Protein AF-A0A931NZ02-F1 (afdb_monomer)

Secondary structure (DSSP, 8-state):
-HHHHHHHHHHHHHHHHHHHHHHHHHHHHHHHH-HHHHHHHHHHHHHHHHHHHHHHHHHH------------------HHHHHHHHHHH-HHHHHHHHHHHHHHHHH-HHHHHHHHHHH-

pLDDT: mean 71.32, std 16.92, range [38.94, 93.75]

So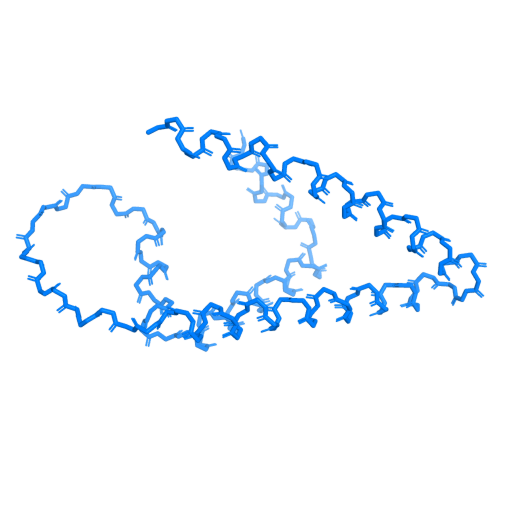lvent-accessible surface area (backbone atoms only — not comparable to full-atom values): 7028 Å² total; per-residue (Å²): 112,72,69,61,55,54,51,53,60,63,45,49,59,59,52,52,51,50,54,56,49,52,51,53,51,36,56,53,33,28,78,77,68,32,61,70,55,21,50,50,53,53,50,52,53,53,51,53,51,52,52,50,51,50,49,51,50,56,68,70,56,67,74,73,77,83,74,87,74,78,92,80,77,94,78,84,86,49,71,64,59,58,48,52,54,42,38,74,74,39,47,69,64,45,48,52,50,52,51,51,50,49,53,49,35,69,76,38,53,68,58,50,52,52,55,49,65,72,75,106

Radius of gyration: 19.84 Å; Cα contacts (8 Å, |Δi|>4): 22; chains: 1; bounding box: 44×36×47 Å

Sequence (120 aa):
MMRGLLIVIALIGPIVAIIFGTHALWTWLDANWGASFASMIVAIAFLLIASLSALIALVLNKSEPPKEEEPAPSQSGGLLAVAEAAITRRPFESISVMVGLGALLARHPGLAMMAIRRFL

Structure (mmCIF, N/CA/C/O backbone):
data_AF-A0A931NZ02-F1
#
_entry.id   AF-A0A931NZ02-F1
#
loop_
_atom_site.group_PDB
_atom_site.id
_atom_site.type_symbol
_atom_site.label_atom_id
_atom_site.label_alt_id
_atom_site.label_comp_id
_atom_site.label_asym_id
_atom_site.label_entity_id
_atom_site.label_seq_id
_atom_site.pdbx_PDB_ins_code
_atom_site.Cartn_x
_atom_site.Cartn_y
_atom_site.Cartn_z
_atom_site.occupancy
_atom_site.B_iso_or_equiv
_atom_site.auth_seq_id
_atom_site.auth_comp_id
_atom_site.auth_asym_id
_atom_site.auth_atom_id
_atom_site.pdbx_PDB_model_num
ATOM 1 N N . MET A 1 1 ? -27.812 7.471 8.029 1.00 58.44 1 MET A N 1
ATOM 2 C CA . MET A 1 1 ? -27.499 6.787 6.750 1.00 58.44 1 MET A CA 1
ATOM 3 C C . MET A 1 1 ? -26.929 7.718 5.672 1.00 58.44 1 MET A C 1
ATOM 5 O O . MET A 1 1 ? -25.846 7.419 5.193 1.00 58.44 1 MET A O 1
ATOM 9 N N . MET A 1 2 ? -27.546 8.864 5.336 1.00 68.44 2 MET A N 1
ATOM 10 C CA . MET A 1 2 ? -27.044 9.782 4.279 1.00 68.44 2 MET A CA 1
ATOM 11 C C . MET A 1 2 ? -25.590 10.263 4.450 1.00 68.44 2 MET A C 1
ATOM 13 O O . MET A 1 2 ? -24.844 10.316 3.480 1.00 68.44 2 MET A O 1
ATOM 17 N N . ARG A 1 3 ? -25.154 10.569 5.679 1.00 73.31 3 ARG A N 1
ATOM 18 C CA . ARG A 1 3 ? -23.794 11.079 5.942 1.00 73.31 3 ARG A CA 1
ATOM 19 C C . ARG A 1 3 ? -22.694 10.057 5.621 1.00 73.31 3 ARG A C 1
ATOM 21 O O . ARG A 1 3 ? -21.664 10.435 5.080 1.00 73.31 3 ARG A O 1
ATOM 28 N N . GLY A 1 4 ? -22.935 8.773 5.900 1.00 77.88 4 GLY A N 1
ATOM 29 C CA . GLY A 1 4 ? -21.996 7.696 5.564 1.00 77.88 4 GLY A CA 1
ATOM 30 C C . GLY A 1 4 ? -21.850 7.511 4.054 1.00 77.88 4 GLY A C 1
ATOM 31 O O . GLY A 1 4 ? -20.740 7.379 3.556 1.00 77.88 4 GLY A O 1
ATOM 32 N N . LEU A 1 5 ? -22.958 7.605 3.313 1.00 79.81 5 LEU A N 1
ATOM 33 C CA . LEU A 1 5 ? -22.960 7.495 1.853 1.00 79.81 5 LEU A CA 1
ATOM 34 C C . LEU A 1 5 ? -22.187 8.645 1.181 1.00 79.81 5 LEU A C 1
ATOM 36 O O . LEU A 1 5 ? -21.416 8.404 0.257 1.00 79.81 5 LEU A O 1
ATOM 40 N N . LEU A 1 6 ? -22.315 9.875 1.690 1.00 80.44 6 LEU A N 1
ATOM 41 C CA . LEU A 1 6 ? -21.536 11.021 1.204 1.00 80.44 6 LEU A CA 1
ATOM 42 C C . LEU A 1 6 ? -20.031 10.870 1.474 1.00 80.44 6 LEU A C 1
ATOM 44 O O . LEU A 1 6 ? -19.226 11.211 0.613 1.00 80.44 6 LEU A O 1
ATOM 48 N N . ILE A 1 7 ? -19.650 10.321 2.633 1.00 80.75 7 ILE A N 1
ATOM 49 C CA . ILE A 1 7 ? -18.244 10.032 2.962 1.00 80.75 7 ILE A CA 1
ATOM 50 C C . ILE A 1 7 ? -17.676 8.972 2.013 1.00 80.75 7 ILE A C 1
ATOM 52 O O . ILE A 1 7 ? -16.574 9.145 1.499 1.00 80.75 7 ILE A O 1
ATOM 56 N N . VAL A 1 8 ? -18.436 7.90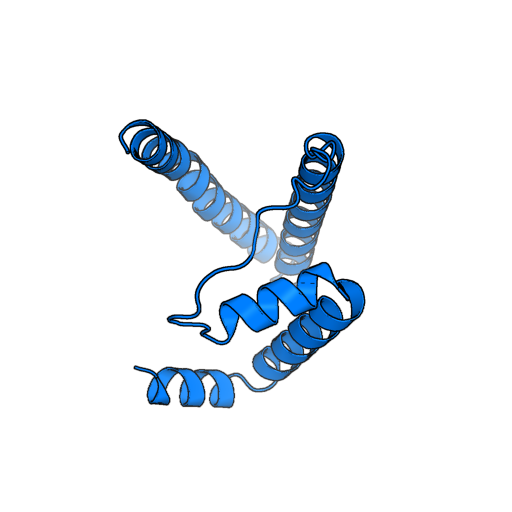7 1.735 1.00 81.12 8 VAL A N 1
ATOM 57 C CA . VAL A 1 8 ? -18.024 6.860 0.789 1.00 81.12 8 VAL A CA 1
ATOM 58 C C . VAL A 1 8 ? -17.792 7.451 -0.599 1.00 81.12 8 VAL A C 1
ATOM 60 O O . VAL A 1 8 ? -16.729 7.234 -1.167 1.00 81.12 8 VAL A O 1
ATOM 63 N N . ILE A 1 9 ? -18.726 8.253 -1.122 1.00 83.81 9 ILE A N 1
ATOM 64 C CA . ILE A 1 9 ? -18.577 8.887 -2.442 1.00 83.81 9 ILE A CA 1
ATOM 65 C C . ILE A 1 9 ? -17.369 9.833 -2.470 1.00 83.81 9 ILE A C 1
ATOM 67 O O . ILE A 1 9 ? -16.594 9.810 -3.425 1.00 83.81 9 ILE A O 1
ATOM 71 N N . ALA A 1 10 ? -17.168 10.621 -1.411 1.00 82.38 10 ALA A N 1
ATOM 72 C CA . ALA A 1 10 ? -16.031 11.530 -1.305 1.00 82.38 10 ALA A CA 1
ATOM 73 C C . ALA A 1 10 ? -14.678 10.796 -1.250 1.00 82.38 10 ALA A C 1
ATOM 75 O O . ALA A 1 10 ? -13.678 11.340 -1.712 1.00 82.38 10 ALA A O 1
ATOM 76 N N . LEU A 1 11 ? -14.639 9.565 -0.729 1.00 87.44 11 LEU A N 1
ATOM 77 C CA . LEU A 1 11 ? -13.429 8.741 -0.648 1.00 87.44 11 LEU A CA 1
ATOM 78 C C . LEU A 1 11 ? -13.058 8.056 -1.969 1.00 87.44 11 LEU A C 1
ATOM 80 O O . LEU A 1 11 ? -11.885 7.739 -2.159 1.00 87.44 11 LEU A O 1
ATOM 84 N N . ILE A 1 12 ? -14.001 7.864 -2.898 1.00 87.38 12 ILE A N 1
ATOM 85 C CA . ILE A 1 12 ? -13.725 7.186 -4.176 1.00 87.38 12 ILE A CA 1
ATOM 86 C C . ILE A 1 12 ? -12.626 7.919 -4.956 1.00 87.38 12 ILE A C 1
ATOM 88 O O . ILE A 1 12 ? -11.677 7.286 -5.411 1.00 87.38 12 ILE A O 1
ATOM 92 N N . GLY A 1 13 ? -12.712 9.248 -5.073 1.00 87.44 13 GLY A N 1
ATOM 93 C CA . GLY A 1 13 ? -11.725 10.053 -5.805 1.00 87.44 13 GLY A CA 1
ATOM 94 C C . GLY A 1 13 ? -10.296 9.906 -5.259 1.00 87.44 13 GLY A C 1
ATOM 95 O O . GLY A 1 13 ? -9.406 9.504 -6.009 1.00 87.44 13 GLY A O 1
ATOM 96 N N . PRO A 1 14 ? -10.062 10.169 -3.961 1.00 89.38 14 PRO A N 1
ATOM 97 C CA . PRO A 1 1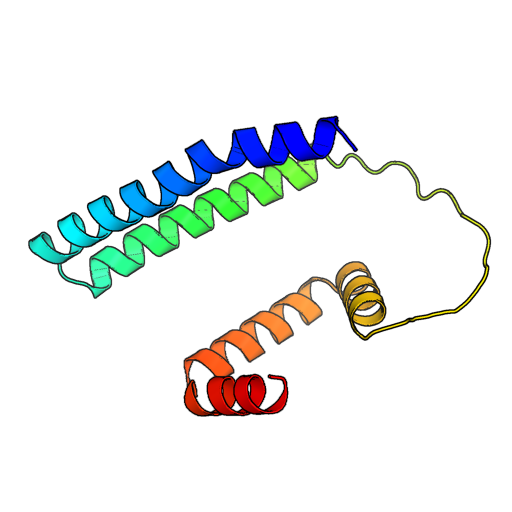4 ? -8.767 9.957 -3.318 1.00 89.38 14 PRO A CA 1
ATOM 98 C C . PRO A 1 14 ? -8.247 8.521 -3.438 1.00 89.38 14 PRO A C 1
ATOM 100 O O . PRO A 1 14 ? -7.068 8.334 -3.723 1.00 89.38 14 PRO A O 1
ATOM 103 N N . ILE A 1 15 ? -9.107 7.507 -3.276 1.00 87.62 15 ILE A N 1
ATOM 104 C CA . ILE A 1 15 ? -8.708 6.097 -3.417 1.00 87.62 15 ILE A CA 1
ATOM 105 C C . ILE A 1 15 ? -8.205 5.824 -4.836 1.00 87.62 15 ILE A C 1
ATOM 107 O O . ILE A 1 15 ? -7.122 5.268 -5.014 1.00 87.62 15 ILE A O 1
ATOM 111 N N . VAL A 1 16 ? -8.959 6.253 -5.850 1.00 89.81 16 VAL A N 1
ATOM 112 C CA . VAL A 1 16 ? -8.576 6.093 -7.258 1.00 89.81 16 VAL A CA 1
ATOM 113 C C . VAL A 1 16 ? -7.256 6.816 -7.543 1.00 89.81 16 VAL A C 1
ATOM 115 O O . VAL A 1 16 ? -6.353 6.228 -8.137 1.00 89.81 16 VAL A O 1
ATOM 118 N N . ALA A 1 17 ? -7.097 8.052 -7.066 1.00 88.44 17 ALA A N 1
ATOM 119 C CA . ALA A 1 17 ? -5.867 8.821 -7.241 1.00 88.44 17 ALA A CA 1
ATOM 120 C C . ALA A 1 17 ? -4.647 8.135 -6.605 1.00 88.44 17 ALA A C 1
ATOM 122 O O . ALA A 1 17 ? -3.588 8.085 -7.229 1.00 88.44 17 ALA A O 1
ATOM 123 N N . ILE A 1 18 ? -4.793 7.564 -5.404 1.00 90.38 18 ILE A N 1
ATOM 124 C CA . ILE A 1 18 ? -3.720 6.817 -4.735 1.00 90.38 18 ILE A CA 1
ATOM 125 C C . ILE A 1 18 ? -3.338 5.583 -5.556 1.00 90.38 18 ILE A C 1
ATOM 127 O O . ILE A 1 18 ? -2.156 5.380 -5.808 1.00 90.38 18 ILE A O 1
ATOM 131 N N . ILE A 1 19 ? -4.306 4.795 -6.035 1.00 90.88 19 ILE A N 1
ATOM 132 C CA . ILE A 1 19 ? -4.027 3.579 -6.819 1.00 90.88 19 ILE A CA 1
ATOM 133 C C . ILE A 1 19 ? -3.233 3.911 -8.089 1.00 90.88 19 ILE A C 1
ATOM 135 O O . ILE A 1 19 ? -2.168 3.336 -8.326 1.00 90.88 19 ILE A O 1
ATOM 139 N N . PHE A 1 20 ? -3.720 4.859 -8.894 1.00 92.44 20 PHE A N 1
ATOM 140 C CA . PHE A 1 20 ? -3.050 5.234 -10.141 1.00 92.44 20 PHE A CA 1
ATOM 141 C C . PHE A 1 20 ? -1.719 5.950 -9.892 1.00 92.44 20 PHE A C 1
ATOM 143 O O . PHE A 1 20 ? -0.749 5.695 -10.603 1.00 92.44 20 PHE A O 1
ATOM 150 N N . GLY A 1 21 ? -1.640 6.797 -8.862 1.00 89.56 21 GLY A N 1
ATOM 151 C CA . GLY A 1 21 ? -0.410 7.486 -8.480 1.00 89.56 21 GLY A CA 1
ATOM 152 C C . GLY A 1 21 ? 0.677 6.518 -8.016 1.00 89.56 21 GLY A C 1
ATOM 153 O O . GLY A 1 21 ? 1.810 6.596 -8.487 1.00 89.56 21 GLY A O 1
ATOM 154 N N . THR A 1 22 ? 0.335 5.560 -7.149 1.00 91.31 22 THR A N 1
ATOM 155 C CA . THR A 1 22 ? 1.263 4.516 -6.699 1.00 91.31 22 THR A CA 1
ATOM 156 C C . THR A 1 22 ? 1.705 3.631 -7.858 1.00 91.31 22 THR A C 1
ATOM 158 O O . THR A 1 22 ? 2.894 3.336 -7.958 1.00 91.31 22 THR A O 1
ATOM 161 N N . HIS A 1 23 ? 0.797 3.244 -8.759 1.00 91.06 23 HIS A N 1
ATOM 162 C CA . HIS A 1 23 ? 1.164 2.458 -9.936 1.00 91.06 23 HIS A CA 1
ATOM 163 C C . HIS A 1 23 ? 2.133 3.225 -10.843 1.00 91.06 23 HIS A C 1
ATOM 165 O O . HIS A 1 23 ? 3.167 2.683 -11.221 1.00 91.06 23 HIS A O 1
ATOM 171 N N . ALA A 1 24 ? 1.828 4.483 -11.177 1.00 91.00 24 ALA A N 1
ATOM 172 C CA . ALA A 1 24 ? 2.689 5.314 -12.016 1.00 91.00 24 ALA A CA 1
ATOM 173 C C . ALA A 1 24 ? 4.081 5.495 -11.391 1.00 91.00 24 ALA A C 1
ATOM 175 O O . ALA A 1 24 ? 5.100 5.303 -12.061 1.00 91.00 24 ALA A O 1
ATOM 176 N N . LEU A 1 25 ? 4.121 5.791 -10.088 1.00 90.56 25 LEU A N 1
ATOM 177 C CA . LEU A 1 25 ? 5.358 5.935 -9.329 1.00 90.56 25 LEU A CA 1
ATOM 178 C C . LEU A 1 25 ? 6.176 4.640 -9.352 1.00 90.56 25 LEU A C 1
ATOM 180 O O . LEU A 1 25 ? 7.365 4.677 -9.661 1.00 90.56 25 LEU A O 1
ATOM 184 N N . TRP A 1 26 ? 5.537 3.498 -9.086 1.00 92.94 26 TRP A N 1
ATOM 185 C CA . TRP A 1 26 ? 6.192 2.193 -9.098 1.00 92.94 26 TRP A CA 1
ATOM 186 C C . TRP A 1 26 ? 6.749 1.852 -10.482 1.00 92.94 26 TRP A C 1
ATOM 188 O O . TRP A 1 26 ? 7.914 1.483 -10.580 1.00 92.94 26 TRP A O 1
ATOM 198 N N . THR A 1 27 ? 5.977 2.055 -11.557 1.00 92.31 27 THR A N 1
ATOM 199 C CA . THR A 1 27 ? 6.449 1.789 -12.928 1.00 92.31 27 THR A CA 1
ATOM 200 C C . THR A 1 27 ? 7.638 2.656 -13.322 1.00 92.31 27 THR A C 1
ATOM 202 O O . THR A 1 27 ? 8.553 2.182 -13.990 1.00 92.31 27 THR A O 1
ATOM 205 N N . TRP A 1 28 ? 7.657 3.918 -12.887 1.00 93.75 28 TRP A N 1
ATOM 206 C CA . TRP A 1 28 ? 8.789 4.802 -13.132 1.00 93.75 28 TRP A CA 1
ATOM 207 C C . TRP A 1 28 ? 10.023 4.376 -12.326 1.00 93.75 28 TRP A C 1
ATOM 209 O O . TRP A 1 28 ? 11.125 4.335 -12.868 1.00 93.75 28 TRP A O 1
ATOM 219 N N . LEU A 1 29 ? 9.851 4.008 -11.054 1.00 91.56 29 LEU A N 1
ATOM 220 C CA . LEU A 1 29 ? 10.939 3.504 -10.210 1.00 91.56 29 LEU A CA 1
ATOM 221 C C . LEU A 1 29 ? 11.537 2.202 -10.763 1.00 91.56 29 LEU A C 1
ATOM 223 O O . LEU A 1 29 ? 12.758 2.062 -10.796 1.00 91.56 29 LEU A O 1
ATOM 227 N N . ASP A 1 30 ? 10.693 1.270 -11.206 1.00 92.62 30 ASP A N 1
ATOM 228 C CA . ASP A 1 30 ? 11.120 -0.015 -11.765 1.00 92.62 30 ASP A CA 1
ATOM 229 C C . ASP A 1 30 ? 11.935 0.183 -13.050 1.00 92.62 30 ASP A C 1
ATOM 231 O O . ASP A 1 30 ? 13.028 -0.364 -13.182 1.00 92.62 30 ASP A O 1
ATOM 235 N N . ALA A 1 31 ? 11.477 1.071 -13.939 1.00 93.31 31 ALA A N 1
ATOM 236 C CA . ALA A 1 31 ? 12.175 1.379 -15.185 1.00 93.31 31 ALA A CA 1
ATOM 237 C C . ALA A 1 31 ? 13.581 1.982 -14.986 1.00 93.31 31 ALA A C 1
ATOM 239 O O . ALA A 1 31 ? 14.434 1.818 -15.856 1.00 93.31 31 ALA A O 1
ATOM 240 N N . ASN A 1 32 ? 13.833 2.681 -13.871 1.00 93.69 32 ASN A N 1
ATOM 241 C CA . ASN A 1 32 ? 15.111 3.361 -13.620 1.00 93.69 32 ASN A CA 1
ATOM 242 C C . ASN A 1 32 ? 16.046 2.593 -12.672 1.00 93.69 32 ASN A C 1
ATOM 244 O O . ASN A 1 32 ? 17.263 2.633 -12.849 1.00 93.69 32 ASN A O 1
ATOM 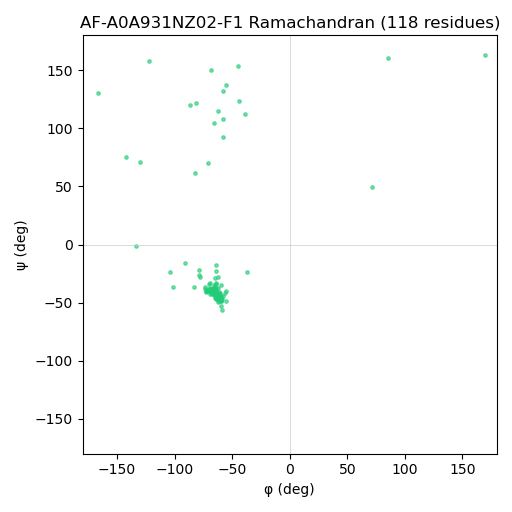248 N N . TRP A 1 33 ? 15.502 1.916 -11.657 1.00 91.75 33 TRP A N 1
ATOM 249 C CA . TRP A 1 33 ? 16.284 1.320 -10.562 1.00 91.75 33 TRP A CA 1
ATOM 250 C C . TRP A 1 33 ? 15.892 -0.123 -10.217 1.00 91.75 33 TRP A C 1
ATOM 252 O O . TRP A 1 33 ? 16.512 -0.735 -9.345 1.00 91.75 33 TRP A O 1
ATOM 262 N N . GLY A 1 34 ? 14.894 -0.685 -10.904 1.00 89.44 34 GLY A N 1
ATOM 263 C CA . GLY A 1 34 ? 14.437 -2.061 -10.739 1.00 89.44 34 GLY A CA 1
ATOM 264 C C . GLY A 1 34 ? 13.416 -2.283 -9.615 1.00 89.44 34 GLY A C 1
ATOM 265 O O . GLY A 1 34 ? 13.280 -1.508 -8.660 1.00 89.44 34 GLY A O 1
ATOM 266 N N . ALA A 1 35 ? 12.710 -3.408 -9.725 1.00 86.25 35 ALA A N 1
ATOM 267 C CA . ALA A 1 35 ? 11.512 -3.722 -8.949 1.00 86.25 35 ALA A CA 1
ATOM 268 C C . ALA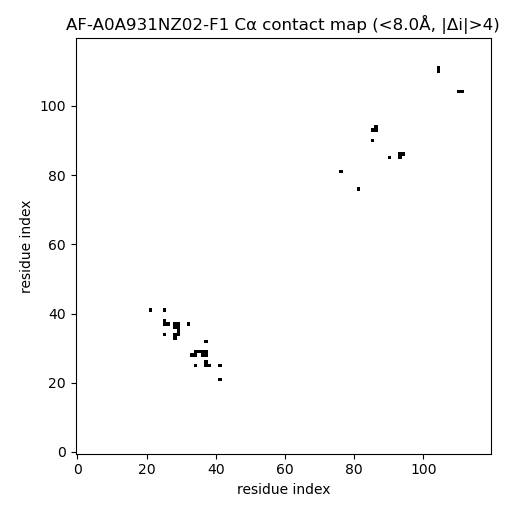 A 1 35 ? 11.725 -3.743 -7.428 1.00 86.25 35 ALA A C 1
ATOM 270 O O . ALA A 1 35 ? 10.838 -3.343 -6.665 1.00 86.25 35 ALA A O 1
ATOM 271 N N . SER A 1 36 ? 12.897 -4.190 -6.968 1.00 88.00 36 SER A N 1
ATOM 272 C CA . SER A 1 36 ? 13.224 -4.253 -5.538 1.00 88.00 36 SER A CA 1
ATOM 273 C C . SER A 1 36 ? 13.283 -2.859 -4.912 1.00 88.00 36 SER A C 1
ATOM 275 O O . SER A 1 36 ? 12.743 -2.644 -3.827 1.00 88.00 36 SER A O 1
ATOM 277 N N . PHE A 1 37 ? 13.890 -1.896 -5.611 1.00 87.00 37 PHE A N 1
ATOM 278 C CA . PHE A 1 37 ? 14.011 -0.522 -5.129 1.00 87.00 37 PHE A CA 1
ATOM 279 C C . PHE A 1 37 ? 12.665 0.211 -5.189 1.00 87.00 37 PHE A C 1
ATOM 281 O O . PHE A 1 37 ? 12.278 0.877 -4.226 1.00 87.00 37 PHE A O 1
ATOM 288 N N . ALA A 1 38 ? 11.902 0.002 -6.267 1.00 87.19 38 ALA A N 1
ATOM 289 C CA . ALA A 1 38 ? 10.540 0.516 -6.409 1.00 87.19 38 ALA A CA 1
ATOM 290 C C . ALA A 1 38 ? 9.633 0.074 -5.252 1.00 87.19 38 ALA A C 1
ATOM 292 O O . ALA A 1 38 ? 8.964 0.889 -4.613 1.00 87.19 38 ALA A O 1
ATOM 293 N N . SER A 1 39 ? 9.662 -1.221 -4.936 1.00 87.44 39 SER A N 1
ATOM 294 C CA . SER A 1 39 ? 8.846 -1.802 -3.870 1.00 87.44 39 SER A CA 1
ATOM 295 C C . SER A 1 39 ? 9.273 -1.314 -2.485 1.00 87.44 39 SER A C 1
ATOM 297 O O . SER A 1 39 ? 8.413 -1.032 -1.652 1.00 87.44 39 SER A O 1
ATOM 299 N N . MET A 1 40 ? 10.580 -1.144 -2.245 1.00 91.31 40 MET A N 1
ATOM 300 C CA . MET A 1 40 ? 11.098 -0.583 -0.993 1.00 91.31 40 MET A CA 1
ATOM 301 C C . MET A 1 40 ? 10.576 0.840 -0.752 1.00 91.31 40 MET A C 1
ATOM 303 O O . MET A 1 40 ? 10.090 1.139 0.337 1.00 91.31 40 MET A O 1
ATOM 307 N N . ILE A 1 41 ? 10.632 1.708 -1.766 1.00 89.31 41 ILE A N 1
ATOM 308 C CA . ILE A 1 41 ? 10.182 3.103 -1.649 1.00 89.31 41 ILE A CA 1
ATOM 309 C C . ILE A 1 41 ? 8.678 3.183 -1.395 1.00 89.31 41 ILE A C 1
ATOM 311 O O . ILE A 1 41 ? 8.245 3.902 -0.492 1.00 89.31 41 ILE A O 1
ATOM 315 N N . VAL A 1 42 ? 7.881 2.416 -2.141 1.00 89.06 42 VAL A N 1
ATOM 316 C CA . VAL A 1 42 ? 6.427 2.380 -1.950 1.00 89.06 42 VAL A CA 1
ATOM 317 C C . VAL A 1 42 ? 6.073 1.854 -0.555 1.00 89.06 42 VAL A C 1
ATOM 319 O O . VAL A 1 42 ? 5.243 2.451 0.130 1.00 89.06 42 VAL A O 1
ATOM 322 N N . ALA A 1 43 ? 6.742 0.797 -0.085 1.00 86.44 43 ALA A N 1
ATOM 323 C CA . ALA A 1 43 ? 6.518 0.250 1.252 1.00 86.44 43 ALA A CA 1
ATOM 324 C C . ALA A 1 43 ? 6.834 1.266 2.363 1.00 86.44 43 ALA A C 1
ATOM 326 O O . ALA A 1 43 ? 6.033 1.431 3.284 1.00 86.44 43 ALA A O 1
ATOM 327 N N . ILE A 1 44 ? 7.960 1.984 2.263 1.00 89.75 44 ILE A N 1
ATOM 328 C CA . ILE A 1 44 ? 8.327 3.033 3.228 1.00 89.75 44 ILE A CA 1
ATOM 329 C C . ILE A 1 44 ? 7.281 4.153 3.229 1.00 89.75 44 ILE A C 1
ATOM 331 O O . ILE A 1 44 ? 6.855 4.586 4.299 1.00 89.75 44 ILE A O 1
ATOM 335 N N . ALA A 1 45 ? 6.820 4.589 2.053 1.00 89.38 45 ALA A N 1
ATOM 336 C CA . ALA A 1 45 ? 5.803 5.630 1.947 1.00 89.38 45 ALA A CA 1
ATOM 337 C C . ALA A 1 45 ? 4.495 5.232 2.656 1.00 89.38 45 ALA A C 1
ATOM 339 O O . ALA A 1 45 ? 3.985 5.995 3.478 1.00 89.38 45 ALA A O 1
ATOM 340 N N . PHE A 1 46 ? 3.981 4.021 2.413 1.00 88.56 46 PHE A N 1
ATOM 341 C CA . PHE A 1 46 ? 2.767 3.540 3.084 1.00 88.56 46 PHE A CA 1
ATOM 342 C C . PHE A 1 46 ? 2.955 3.339 4.588 1.00 88.56 46 PHE A C 1
ATOM 344 O O . PHE A 1 46 ? 2.041 3.639 5.355 1.00 88.56 46 PHE A O 1
ATOM 351 N N . LEU A 1 47 ? 4.129 2.883 5.027 1.00 91.56 47 LEU A N 1
ATOM 352 C CA . LEU A 1 47 ? 4.427 2.712 6.448 1.00 91.56 47 LEU A CA 1
ATOM 353 C C . LEU A 1 47 ? 4.442 4.056 7.188 1.00 91.56 47 LEU A C 1
ATOM 355 O O . LEU A 1 47 ? 3.888 4.160 8.282 1.00 91.56 47 LEU A O 1
ATOM 359 N N . LEU A 1 48 ? 5.012 5.100 6.579 1.00 92.00 48 LEU A N 1
ATOM 360 C CA . LEU A 1 48 ? 4.995 6.453 7.137 1.00 92.00 48 LEU A CA 1
ATOM 361 C C . LEU A 1 48 ? 3.576 7.023 7.206 1.00 92.00 48 LEU A C 1
ATOM 363 O O . LEU A 1 48 ? 3.199 7.579 8.237 1.00 92.00 48 LEU A O 1
ATOM 367 N N . ILE A 1 49 ? 2.775 6.843 6.151 1.00 89.12 49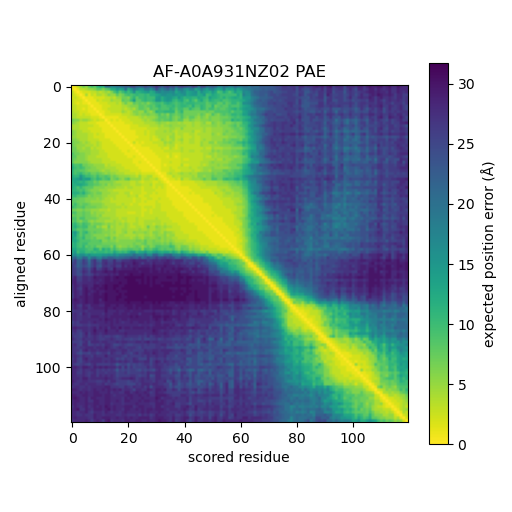 ILE A N 1
ATOM 368 C CA . ILE A 1 49 ? 1.371 7.280 6.133 1.00 89.12 49 ILE A CA 1
ATOM 369 C C . ILE A 1 49 ? 0.579 6.559 7.226 1.00 89.12 49 ILE A C 1
ATOM 371 O O . ILE A 1 49 ? -0.103 7.214 8.008 1.00 89.12 49 ILE A O 1
ATOM 375 N N . ALA A 1 50 ? 0.708 5.234 7.333 1.00 84.69 50 ALA A N 1
ATOM 376 C CA . ALA A 1 50 ? 0.017 4.442 8.346 1.00 84.69 50 ALA A CA 1
ATOM 377 C C . ALA A 1 50 ? 0.426 4.846 9.771 1.00 84.69 50 ALA A C 1
ATOM 379 O O . ALA A 1 50 ? -0.435 5.009 10.633 1.00 84.69 50 ALA A O 1
ATOM 380 N N . SER A 1 51 ? 1.723 5.063 10.007 1.00 88.88 51 SER A N 1
ATOM 381 C CA . SER A 1 51 ? 2.244 5.544 11.290 1.00 88.88 51 SER A CA 1
ATOM 382 C C . SER A 1 51 ? 1.672 6.918 11.651 1.00 88.88 51 SER A C 1
ATOM 384 O O . SER A 1 51 ? 1.191 7.125 12.766 1.00 88.88 51 SER A O 1
ATOM 386 N N . LEU A 1 52 ? 1.629 7.842 10.686 1.00 88.69 52 LEU A N 1
ATOM 387 C CA . LEU A 1 52 ? 1.068 9.174 10.893 1.00 88.69 52 LEU A CA 1
ATOM 388 C C . LEU A 1 52 ? -0.445 9.120 11.141 1.00 88.69 52 LEU A C 1
ATOM 390 O O . LEU A 1 52 ? -0.938 9.789 12.045 1.00 88.69 52 LEU A O 1
ATOM 394 N N . SER A 1 53 ? -1.185 8.295 10.396 1.00 85.69 53 SER A N 1
ATOM 395 C CA . SER A 1 53 ? -2.614 8.067 10.630 1.00 85.69 53 SER A CA 1
ATOM 396 C C . SER A 1 53 ? -2.880 7.469 12.011 1.00 85.69 53 SER A C 1
ATOM 398 O O . SER A 1 53 ? -3.807 7.912 12.683 1.00 85.69 53 SER A O 1
ATOM 400 N N . ALA A 1 54 ? -2.060 6.517 12.465 1.00 80.44 54 ALA A N 1
ATOM 401 C CA . ALA A 1 54 ? -2.165 5.942 13.803 1.00 80.44 54 ALA A CA 1
ATOM 402 C C . ALA A 1 54 ? -1.878 6.983 14.896 1.00 80.44 54 ALA A C 1
ATOM 404 O O . ALA A 1 54 ? -2.605 7.041 15.885 1.00 80.44 54 ALA A O 1
ATOM 405 N N . LEU A 1 55 ? -0.874 7.846 14.702 1.00 86.06 55 LEU A N 1
ATOM 406 C CA . LEU A 1 55 ? -0.575 8.952 15.615 1.00 86.06 55 LEU A CA 1
ATOM 407 C C . LEU A 1 55 ? -1.742 9.946 15.687 1.00 86.06 55 LEU A C 1
ATOM 409 O O . LEU A 1 55 ? -2.162 10.327 16.775 1.00 86.06 55 LEU A O 1
ATOM 413 N N . ILE A 1 56 ? -2.293 10.342 14.537 1.00 84.44 56 ILE A N 1
ATOM 414 C CA . ILE A 1 56 ? -3.449 11.243 14.458 1.00 84.44 56 ILE A CA 1
ATOM 415 C C . ILE A 1 56 ? -4.660 10.608 15.142 1.00 84.44 56 ILE A C 1
ATOM 417 O O . ILE A 1 56 ? -5.314 11.266 15.945 1.00 84.44 56 ILE A O 1
ATOM 421 N N . ALA A 1 57 ? -4.934 9.329 14.876 1.00 79.50 57 ALA A N 1
ATOM 422 C CA . ALA A 1 57 ? -6.001 8.598 15.544 1.00 79.50 57 ALA A CA 1
ATOM 423 C C . ALA A 1 57 ? -5.779 8.564 17.060 1.00 79.50 57 ALA A C 1
ATOM 425 O O . ALA A 1 57 ? -6.707 8.852 17.800 1.00 79.50 57 ALA A O 1
ATOM 426 N N . LEU A 1 58 ? -4.559 8.306 17.534 1.00 77.00 58 LEU A N 1
ATOM 427 C CA . LEU A 1 58 ? -4.236 8.288 18.962 1.00 77.00 58 LEU A CA 1
ATOM 428 C C . LEU A 1 58 ? -4.404 9.666 19.625 1.00 77.00 58 LEU A C 1
ATOM 430 O O . LEU A 1 58 ? -4.893 9.753 20.746 1.00 77.00 58 LEU A O 1
ATOM 434 N N . VAL A 1 59 ? -4.021 10.746 18.938 1.00 79.38 59 VAL A N 1
ATOM 435 C CA . VAL A 1 59 ? -4.134 12.124 19.448 1.00 79.38 59 VAL A CA 1
ATOM 436 C C . VAL A 1 59 ? -5.584 12.616 19.445 1.00 79.38 59 VAL A C 1
ATOM 438 O O . VAL A 1 59 ? -5.994 13.325 20.365 1.00 79.38 59 VAL A O 1
ATOM 441 N N . LEU A 1 60 ? -6.363 12.256 18.422 1.00 76.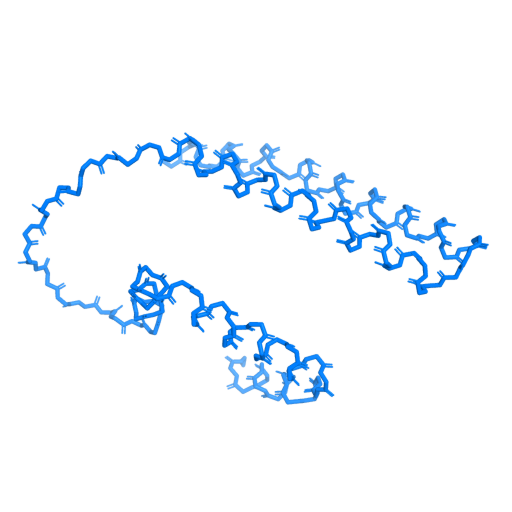00 60 LEU A N 1
ATOM 442 C CA . LEU A 1 60 ? -7.776 12.624 18.308 1.00 76.00 60 LEU A CA 1
ATOM 443 C C . LEU A 1 60 ? -8.677 11.754 19.188 1.00 76.00 60 LEU A C 1
ATOM 445 O O . LEU A 1 60 ? -9.710 12.228 19.654 1.00 76.00 60 LEU A O 1
ATOM 449 N N . ASN A 1 61 ? -8.273 10.514 19.463 1.00 60.88 61 ASN A N 1
ATOM 450 C CA . ASN A 1 61 ? -8.962 9.607 20.370 1.00 60.88 61 ASN A CA 1
ATOM 451 C C . ASN A 1 61 ? -8.552 9.910 21.822 1.00 60.88 61 ASN A C 1
ATOM 453 O O . ASN A 1 61 ? -7.966 9.082 22.518 1.00 60.88 61 ASN A O 1
ATOM 457 N N . LYS A 1 62 ? -8.840 11.135 22.284 1.00 52.78 62 LYS A N 1
ATOM 458 C CA . LYS A 1 62 ? -8.896 11.432 23.720 1.00 52.78 62 LYS A CA 1
ATOM 459 C C . LYS A 1 62 ? -10.063 10.634 24.287 1.00 52.78 62 LYS A C 1
ATOM 461 O O . LYS A 1 62 ? -11.210 10.997 24.057 1.00 52.78 62 LYS A O 1
ATOM 466 N N . SER A 1 63 ? -9.737 9.550 24.980 1.00 50.25 63 SER A N 1
ATOM 467 C CA . SER A 1 63 ? -10.658 8.621 25.621 1.00 50.25 63 SER A CA 1
ATOM 468 C C . SER A 1 63 ? -11.849 9.339 26.256 1.00 50.25 63 SER A C 1
ATOM 470 O O . SER A 1 63 ? -11.694 10.037 27.261 1.00 50.25 63 SER A O 1
ATOM 472 N N . GLU A 1 64 ? -13.046 9.140 25.703 1.00 51.22 64 GLU A N 1
ATOM 473 C CA . GLU A 1 64 ? -14.242 9.225 26.532 1.00 51.22 64 GLU A CA 1
ATOM 474 C C . GLU A 1 64 ? -14.071 8.181 27.650 1.00 51.22 64 GLU A C 1
ATOM 476 O O . GLU A 1 64 ? -13.631 7.058 27.370 1.00 51.22 64 GLU A O 1
ATOM 481 N N . PRO A 1 65 ? -14.310 8.542 28.926 1.00 47.31 65 PRO A N 1
ATOM 482 C CA . PRO A 1 65 ? -14.244 7.571 30.007 1.00 47.31 65 PRO A CA 1
ATOM 483 C C . PRO A 1 65 ? -15.195 6.420 29.660 1.00 47.31 65 PRO A C 1
ATOM 485 O O . PRO A 1 65 ? -16.290 6.691 29.157 1.00 47.31 65 PRO A O 1
ATOM 488 N N . PRO A 1 66 ? -14.794 5.157 29.881 1.00 45.22 66 PRO A N 1
ATOM 489 C CA . PRO A 1 66 ? -15.636 4.020 29.554 1.00 45.22 66 PRO A CA 1
ATOM 490 C C . PRO A 1 66 ? -16.949 4.180 30.320 1.00 45.22 66 PRO A C 1
ATOM 492 O O . PRO A 1 66 ? -16.977 4.068 31.544 1.00 45.22 66 PRO A O 1
ATOM 495 N N . LYS A 1 67 ? -18.033 4.504 29.607 1.00 42.53 67 LYS A N 1
ATOM 496 C CA . LYS A 1 67 ? -19.376 4.333 30.147 1.00 42.53 67 LYS A CA 1
ATOM 497 C C . LYS A 1 67 ? -19.523 2.840 30.393 1.00 42.53 67 LYS A C 1
ATOM 499 O O . LYS A 1 67 ? -19.459 2.052 29.453 1.00 42.53 67 LYS A O 1
ATOM 504 N N . GLU A 1 68 ? -19.652 2.468 31.660 1.00 46.66 68 GLU A N 1
ATOM 505 C CA . GLU A 1 68 ? -20.170 1.167 32.063 1.00 46.66 68 GLU A CA 1
ATOM 506 C C . GLU A 1 68 ? -21.575 1.034 31.462 1.00 46.66 68 GLU A C 1
ATOM 508 O O . GLU A 1 68 ? -22.550 1.525 32.022 1.00 46.66 68 GLU A O 1
ATOM 513 N N . GLU A 1 69 ? -21.676 0.447 30.271 1.00 42.47 69 GLU A N 1
ATOM 514 C CA . GLU A 1 69 ? -22.951 -0.024 29.744 1.00 42.47 69 GLU A CA 1
ATOM 515 C C . GLU A 1 69 ? -23.186 -1.449 30.259 1.00 42.47 69 GLU A C 1
ATOM 517 O O . GLU A 1 69 ? -22.369 -2.357 30.082 1.00 42.47 69 GLU A O 1
ATOM 522 N N . GLU A 1 70 ? -24.298 -1.570 30.984 1.00 38.94 70 GLU A N 1
ATOM 523 C CA . GLU A 1 70 ? -24.874 -2.760 31.603 1.00 38.94 70 GLU A CA 1
ATOM 524 C C . GLU A 1 70 ? -24.902 -4.002 30.692 1.00 38.94 70 GLU A C 1
ATOM 526 O O . GLU A 1 70 ? -24.992 -3.902 29.465 1.00 38.94 70 GLU A O 1
ATOM 531 N N . PRO A 1 71 ? -24.883 -5.212 31.281 1.00 52.91 71 PRO A N 1
ATOM 532 C CA . PRO A 1 71 ? -24.837 -6.448 30.523 1.00 52.91 71 PRO A CA 1
ATOM 533 C C . PRO A 1 71 ? -26.234 -6.830 30.021 1.00 52.91 71 PRO A C 1
ATOM 535 O O . PRO A 1 71 ? -27.117 -7.071 30.837 1.00 52.91 71 PRO A O 1
ATOM 538 N N . ALA A 1 72 ? -26.414 -6.976 28.702 1.00 41.78 72 ALA A N 1
ATOM 539 C CA . ALA A 1 72 ? -27.216 -8.037 28.058 1.00 41.78 72 ALA A CA 1
ATOM 540 C C . ALA A 1 72 ? -27.440 -7.770 26.551 1.00 41.78 72 ALA A C 1
ATOM 542 O O . ALA A 1 72 ? -27.420 -6.618 26.128 1.00 41.78 72 ALA A O 1
ATOM 543 N N . PRO A 1 73 ? -27.836 -8.776 25.744 1.00 41.62 73 PRO A N 1
ATOM 544 C CA . PRO A 1 73 ? -27.599 -10.210 25.850 1.00 41.62 73 PRO A CA 1
ATOM 545 C C . PRO A 1 73 ? -26.890 -10.762 24.600 1.00 41.62 73 PRO A C 1
ATOM 547 O O . PRO A 1 73 ? -26.946 -10.228 23.495 1.00 41.62 73 PRO A O 1
ATOM 550 N N . SER A 1 74 ? -26.249 -11.908 24.795 1.00 50.56 74 SER A N 1
ATOM 551 C CA . SER A 1 74 ? -25.686 -12.769 23.763 1.00 50.56 74 SER A CA 1
ATOM 552 C C . SER A 1 74 ? -26.615 -12.971 22.563 1.00 50.56 74 SER A C 1
ATOM 554 O O . SER A 1 74 ? -27.704 -13.524 22.728 1.00 50.56 74 SER A O 1
ATOM 556 N N . GLN A 1 75 ? -26.132 -12.650 21.363 1.00 41.44 75 GLN A N 1
ATOM 557 C CA . GLN A 1 75 ? -26.422 -13.387 20.133 1.00 41.44 75 GLN A CA 1
ATOM 558 C C . GLN A 1 75 ? -25.440 -12.944 19.036 1.00 41.44 75 GLN A C 1
ATOM 560 O O . GLN A 1 75 ? -25.226 -11.756 18.820 1.00 41.44 75 GLN A O 1
ATOM 565 N N . SER A 1 76 ? -24.815 -13.918 18.364 1.00 41.69 76 SER A N 1
ATOM 566 C CA . SER A 1 76 ? -23.809 -13.777 17.287 1.00 41.69 76 SER A CA 1
ATOM 567 C C . SER A 1 76 ? -22.399 -13.279 17.673 1.00 41.69 76 SER A C 1
ATOM 569 O O . SER A 1 76 ? -21.808 -12.434 17.009 1.00 41.69 76 SER A O 1
ATOM 571 N N . GLY A 1 77 ? -21.795 -13.889 18.699 1.00 46.47 77 GLY A N 1
ATOM 572 C CA . GLY A 1 77 ? -20.350 -13.808 18.966 1.00 46.47 77 GLY A CA 1
ATOM 573 C C . GLY A 1 77 ? -19.528 -14.597 17.940 1.00 46.47 77 GLY A C 1
ATOM 574 O O . GLY A 1 77 ? -18.989 -15.656 18.246 1.00 46.47 77 GLY A O 1
ATOM 575 N N . GLY A 1 78 ? -19.469 -14.107 16.702 1.00 48.31 78 GLY A N 1
ATOM 576 C CA . GLY A 1 78 ? -18.499 -14.575 15.716 1.00 48.31 78 GLY A CA 1
ATOM 577 C C . GLY A 1 78 ? -17.097 -14.151 16.146 1.00 48.31 78 GLY A C 1
ATOM 578 O O . GLY A 1 78 ? -16.945 -13.120 16.795 1.00 48.31 78 GLY A O 1
ATOM 579 N N . LEU A 1 79 ? -16.081 -14.931 15.776 1.00 56.09 79 LEU A N 1
ATOM 580 C CA . LEU A 1 79 ? -14.644 -14.756 16.066 1.00 56.09 79 LEU A CA 1
ATOM 581 C C . LEU A 1 79 ? -14.125 -13.304 16.054 1.00 56.09 79 LEU A C 1
ATOM 583 O O . LEU A 1 79 ? -13.137 -13.010 16.716 1.00 56.09 79 LEU A O 1
ATOM 587 N N . LEU A 1 80 ? -14.805 -12.404 15.344 1.00 52.69 80 LEU A N 1
ATOM 588 C CA . LEU A 1 80 ? -14.584 -10.965 15.330 1.00 52.69 80 LEU A CA 1
ATOM 589 C C . LEU A 1 80 ? -14.702 -10.300 16.713 1.00 52.69 80 LEU A C 1
ATOM 591 O O . LEU A 1 80 ? -13.814 -9.542 17.067 1.00 52.69 80 LEU A O 1
ATOM 595 N N . ALA A 1 81 ? -15.711 -10.628 17.527 1.00 58.28 81 ALA A N 1
ATOM 596 C CA . ALA A 1 81 ? -15.862 -10.052 18.872 1.00 58.28 81 ALA A CA 1
ATOM 597 C C . ALA A 1 81 ? -14.767 -10.547 19.834 1.00 58.28 81 ALA A C 1
ATOM 599 O O . ALA A 1 81 ? -14.293 -9.814 20.700 1.00 58.28 81 ALA A O 1
ATOM 600 N N . VAL A 1 82 ? -14.320 -11.794 19.648 1.00 60.75 82 VAL A N 1
ATOM 601 C CA . VAL A 1 82 ? -13.193 -12.368 20.397 1.00 60.75 82 VAL A CA 1
ATOM 602 C C . VAL A 1 82 ? -11.873 -11.747 19.940 1.00 60.75 82 VAL A C 1
ATOM 604 O O . VAL A 1 82 ? -11.028 -11.440 20.775 1.00 60.75 82 VAL A O 1
ATOM 607 N N . ALA A 1 83 ? -11.704 -11.511 18.637 1.00 58.12 83 ALA A N 1
ATOM 608 C CA . ALA A 1 83 ? -10.542 -10.824 18.087 1.00 58.12 83 ALA A CA 1
ATOM 609 C C . ALA A 1 83 ? -10.487 -9.362 18.551 1.00 58.12 83 ALA A C 1
ATOM 611 O O . ALA A 1 83 ? -9.436 -8.893 18.970 1.00 58.12 83 ALA A O 1
ATOM 612 N N . GLU A 1 84 ? -11.618 -8.664 18.560 1.00 56.88 84 GLU A N 1
ATOM 613 C CA . GLU A 1 84 ? -11.731 -7.282 19.024 1.00 56.88 84 GLU A CA 1
ATOM 614 C C . GLU A 1 84 ? -11.433 -7.165 20.527 1.00 56.88 84 GLU A C 1
ATOM 616 O O . GLU A 1 84 ? -10.651 -6.305 20.942 1.00 56.88 84 GLU A O 1
ATOM 621 N N . ALA A 1 85 ? -11.938 -8.104 21.335 1.00 57.72 85 ALA A N 1
ATOM 622 C CA . ALA A 1 85 ? -11.613 -8.213 22.758 1.00 57.72 85 ALA A CA 1
ATOM 623 C C . ALA A 1 85 ? -10.136 -8.583 23.014 1.00 57.72 85 ALA A C 1
ATOM 625 O O . ALA A 1 85 ? -9.528 -8.124 23.984 1.00 57.72 85 ALA A O 1
ATOM 626 N N . ALA A 1 86 ? -9.534 -9.409 22.156 1.00 57.38 86 ALA A N 1
ATOM 627 C CA . ALA A 1 86 ? -8.125 -9.784 22.258 1.00 57.38 86 ALA A CA 1
ATOM 628 C C . ALA A 1 86 ? -7.194 -8.625 21.867 1.00 57.38 86 ALA A C 1
ATOM 630 O O . ALA A 1 86 ? -6.203 -8.377 22.555 1.00 57.38 86 ALA A O 1
ATOM 631 N N . ILE A 1 87 ? -7.548 -7.863 20.829 1.00 56.84 87 ILE A N 1
ATOM 632 C CA . ILE A 1 87 ? -6.802 -6.686 20.369 1.00 56.84 87 ILE A CA 1
ATOM 633 C C . ILE A 1 87 ? -6.838 -5.571 21.419 1.00 56.84 87 ILE A C 1
ATOM 635 O O . ILE A 1 87 ? -5.809 -4.950 21.680 1.00 56.84 87 ILE A O 1
ATOM 639 N N . THR A 1 88 ? -7.981 -5.352 22.072 1.00 59.62 88 THR A N 1
ATOM 640 C CA . THR A 1 88 ? -8.105 -4.352 23.147 1.00 59.62 88 THR A CA 1
ATOM 641 C C . THR A 1 88 ? -7.363 -4.751 24.421 1.00 59.62 88 THR A C 1
ATOM 643 O O . THR A 1 88 ? -6.805 -3.884 25.090 1.00 59.62 88 THR A O 1
ATOM 646 N N . ARG A 1 89 ? -7.299 -6.047 24.762 1.00 59.06 89 ARG A N 1
ATOM 647 C CA . ARG A 1 89 ? -6.586 -6.514 25.965 1.00 59.06 89 ARG A CA 1
ATOM 648 C C . ARG A 1 89 ? -5.083 -6.702 25.768 1.00 59.06 89 ARG A C 1
ATOM 650 O O . ARG A 1 89 ? -4.328 -6.455 26.706 1.00 59.06 89 ARG A O 1
ATOM 657 N N . ARG A 1 90 ? -4.638 -7.175 24.599 1.00 51.25 90 ARG A N 1
ATOM 658 C CA . ARG A 1 90 ? -3.225 -7.468 24.292 1.00 51.25 90 ARG A CA 1
ATOM 659 C C . ARG A 1 90 ? -2.880 -7.098 22.842 1.00 51.25 90 ARG A C 1
ATOM 661 O O . ARG A 1 90 ? -2.720 -7.980 21.990 1.00 51.25 90 ARG A O 1
ATOM 668 N N . PRO A 1 91 ? -2.722 -5.794 22.554 1.00 56.78 91 PRO A N 1
ATOM 669 C CA . PRO A 1 91 ? -2.512 -5.302 21.193 1.00 56.78 91 PRO A CA 1
ATOM 670 C C . PRO A 1 91 ? -1.203 -5.814 20.578 1.00 56.78 91 PRO A C 1
ATOM 672 O O . PRO A 1 91 ? -1.193 -6.234 19.427 1.00 56.78 91 PRO A O 1
ATOM 675 N N . PHE A 1 92 ? -0.109 -5.872 21.344 1.00 58.78 92 PHE A N 1
ATOM 676 C CA . PHE A 1 92 ? 1.193 -6.313 20.827 1.00 58.78 92 PHE A CA 1
ATOM 677 C C . PHE A 1 92 ? 1.251 -7.809 20.484 1.00 58.78 92 PHE A C 1
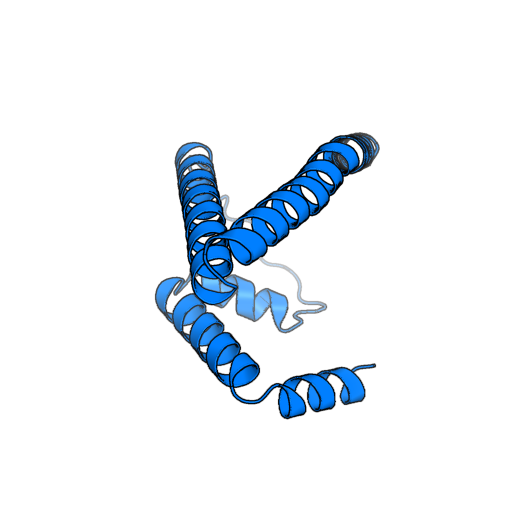ATOM 679 O O . PHE A 1 92 ? 1.843 -8.175 19.471 1.00 58.78 92 PHE A O 1
ATOM 686 N N . GLU A 1 93 ? 0.614 -8.669 21.283 1.00 63.44 93 GLU A N 1
ATOM 687 C CA . GLU A 1 93 ? 0.530 -10.112 21.000 1.00 63.44 93 GLU A CA 1
ATOM 688 C C . GLU A 1 93 ? -0.391 -10.388 19.805 1.00 63.44 93 GLU A C 1
ATOM 690 O O . GLU A 1 93 ? -0.079 -11.209 18.948 1.00 63.44 93 GLU A O 1
ATOM 695 N N . SER A 1 94 ? -1.496 -9.649 19.692 1.00 58.59 94 SER A N 1
ATOM 696 C CA . SER A 1 94 ? -2.433 -9.805 18.575 1.00 58.59 94 SER A CA 1
ATOM 697 C C . SER A 1 94 ? -1.814 -9.349 17.248 1.00 58.59 94 SER A C 1
ATOM 699 O O . SER A 1 94 ? -1.952 -10.026 16.230 1.00 58.59 94 SER A O 1
ATOM 701 N N . ILE A 1 95 ? -1.068 -8.237 17.259 1.00 64.50 95 ILE A N 1
ATOM 702 C CA . ILE A 1 95 ? -0.359 -7.732 16.076 1.00 64.50 95 ILE A CA 1
ATOM 703 C C . ILE A 1 95 ? 0.772 -8.683 15.674 1.00 64.50 95 ILE A C 1
ATOM 705 O O . ILE A 1 95 ? 0.912 -8.971 14.489 1.00 64.50 95 ILE A O 1
ATOM 709 N N . SER A 1 96 ? 1.557 -9.211 16.618 1.00 62.53 96 SER A N 1
ATOM 710 C CA . SER A 1 96 ? 2.660 -10.125 16.290 1.00 62.53 96 SER A CA 1
ATOM 711 C C . SER A 1 96 ? 2.163 -11.449 15.708 1.00 62.53 96 SER A C 1
ATOM 713 O O . SER A 1 96 ? 2.750 -11.951 14.749 1.00 62.53 96 SER A O 1
ATOM 715 N N . VAL A 1 97 ? 1.037 -11.969 16.205 1.00 68.38 97 VAL A N 1
ATOM 716 C CA . VAL A 1 97 ? 0.373 -13.144 15.630 1.00 68.38 97 VAL A CA 1
ATOM 717 C C . VAL A 1 97 ? -0.160 -12.832 14.235 1.00 68.38 97 VAL A C 1
ATOM 719 O O . VAL A 1 97 ? 0.051 -13.627 13.326 1.00 68.38 97 VAL A O 1
ATOM 722 N N . MET A 1 98 ? -0.785 -11.672 14.023 1.00 65.00 98 MET A N 1
ATOM 723 C CA . MET A 1 98 ? -1.351 -11.301 12.721 1.00 65.00 98 MET A CA 1
ATOM 724 C C . MET A 1 98 ? -0.266 -11.043 11.664 1.00 65.00 98 MET A C 1
ATOM 726 O O . MET A 1 98 ? -0.388 -11.493 10.525 1.00 65.00 98 MET A O 1
ATOM 730 N N . VAL A 1 99 ? 0.835 -10.397 12.052 1.00 70.94 99 VAL A N 1
ATOM 731 C CA . VAL A 1 99 ? 2.024 -10.203 11.207 1.00 70.94 99 VAL A CA 1
ATOM 732 C C . VAL A 1 99 ? 2.720 -11.537 10.939 1.00 70.94 99 VAL A C 1
ATOM 734 O O . VAL A 1 99 ? 3.093 -11.810 9.801 1.00 70.94 99 VAL A O 1
ATOM 737 N N . GLY A 1 100 ? 2.843 -12.398 11.952 1.00 72.25 100 GLY A N 1
ATOM 738 C CA . GLY A 1 100 ? 3.396 -13.743 11.810 1.00 72.25 100 GLY A CA 1
ATOM 739 C C . GLY A 1 100 ? 2.575 -14.602 10.850 1.00 72.25 100 GLY A C 1
ATOM 740 O O . GLY A 1 100 ? 3.141 -15.233 9.960 1.00 72.25 100 GLY A O 1
ATOM 741 N N . LEU A 1 101 ? 1.245 -14.561 10.961 1.00 69.31 101 LEU A N 1
ATOM 742 C CA . LEU A 1 101 ? 0.331 -15.252 10.054 1.00 69.31 101 LEU A CA 1
ATOM 743 C C . LEU A 1 101 ? 0.436 -14.695 8.629 1.00 69.31 101 LEU A C 1
ATOM 745 O O . LEU A 1 101 ? 0.514 -15.463 7.673 1.00 69.31 101 LEU A O 1
ATOM 749 N N . GLY A 1 102 ? 0.492 -13.367 8.488 1.00 67.31 102 GLY A N 1
ATOM 750 C CA . GLY A 1 102 ? 0.668 -12.689 7.204 1.00 67.31 102 GLY A CA 1
ATOM 751 C C . GLY A 1 102 ? 1.986 -13.058 6.521 1.00 67.31 102 GLY A C 1
ATOM 752 O O . GLY A 1 102 ? 1.996 -13.367 5.332 1.00 67.31 102 GLY A O 1
ATOM 753 N N . ALA A 1 103 ? 3.085 -13.122 7.274 1.00 70.06 103 ALA A N 1
ATOM 754 C CA . ALA A 1 103 ? 4.387 -13.546 6.766 1.00 70.06 103 ALA A CA 1
ATOM 755 C C . ALA A 1 103 ? 4.396 -15.027 6.346 1.00 70.06 103 ALA A C 1
ATOM 757 O O . ALA A 1 103 ? 4.998 -15.387 5.333 1.00 70.06 103 ALA A O 1
ATOM 758 N N . LEU A 1 104 ? 3.699 -15.891 7.089 1.00 64.94 104 LEU A N 1
ATOM 759 C CA . LEU A 1 104 ? 3.590 -17.321 6.783 1.00 64.94 104 LEU A CA 1
ATOM 760 C C . LEU A 1 104 ? 2.725 -17.572 5.536 1.00 64.94 104 LEU A C 1
ATOM 762 O O . LEU A 1 104 ? 3.094 -18.378 4.683 1.00 64.94 104 LEU A O 1
ATOM 766 N N . LEU A 1 105 ? 1.629 -16.823 5.383 1.00 66.12 105 LEU A N 1
ATOM 767 C CA . LEU A 1 105 ? 0.777 -16.839 4.189 1.00 66.12 105 LEU A CA 1
ATOM 768 C C . LEU A 1 105 ? 1.494 -16.265 2.961 1.00 66.12 105 LEU A C 1
ATOM 770 O O . LEU A 1 105 ? 1.362 -16.818 1.872 1.00 66.12 105 LEU A O 1
ATOM 774 N N . ALA A 1 106 ? 2.304 -15.216 3.131 1.00 63.66 106 ALA A N 1
ATOM 775 C CA . ALA A 1 106 ? 3.138 -14.668 2.061 1.00 63.66 106 ALA A CA 1
ATOM 776 C C . ALA A 1 106 ? 4.202 -15.671 1.585 1.00 63.66 106 ALA A C 1
ATOM 778 O O . ALA A 1 106 ? 4.522 -15.729 0.400 1.00 63.66 106 ALA A O 1
ATOM 779 N N . ARG A 1 107 ? 4.724 -16.500 2.498 1.00 66.06 107 ARG A N 1
ATOM 780 C CA . ARG A 1 107 ? 5.710 -17.543 2.187 1.00 66.06 107 ARG A CA 1
ATOM 781 C C . ARG A 1 107 ? 5.082 -18.796 1.562 1.00 66.06 107 ARG A C 1
ATOM 783 O O . ARG A 1 107 ? 5.750 -19.490 0.801 1.00 66.06 107 ARG A O 1
ATOM 790 N N . HIS A 1 108 ? 3.803 -19.0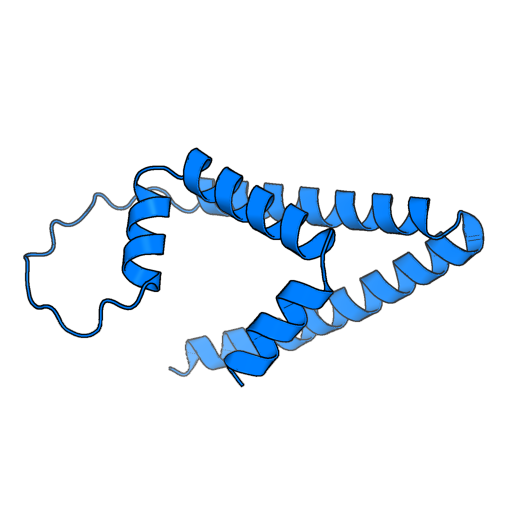64 1.839 1.00 64.88 108 HIS A N 1
ATOM 791 C CA . HIS A 1 108 ? 3.041 -20.188 1.282 1.00 64.88 108 HIS A CA 1
ATOM 792 C C . HIS A 1 108 ? 1.686 -19.739 0.698 1.00 64.88 108 HIS A C 1
ATOM 794 O O . HIS A 1 108 ? 0.626 -20.102 1.222 1.00 64.88 108 HIS A O 1
ATOM 800 N N . PRO A 1 109 ? 1.688 -19.015 -0.439 1.00 61.22 109 PRO A N 1
ATOM 801 C CA . PRO A 1 109 ? 0.470 -18.452 -1.031 1.00 61.22 109 PRO A CA 1
ATOM 802 C C . PRO A 1 109 ? -0.537 -19.521 -1.492 1.00 61.22 109 PRO A C 1
ATOM 804 O O . PRO A 1 109 ? -1.738 -19.263 -1.565 1.00 61.22 109 PRO A O 1
ATOM 807 N N . GLY A 1 110 ? -0.078 -20.752 -1.753 1.00 64.62 110 GLY A N 1
ATOM 808 C CA . GLY A 1 110 ? -0.947 -21.881 -2.101 1.00 64.62 110 GLY A CA 1
ATOM 809 C C . GLY A 1 110 ? -1.904 -22.296 -0.976 1.00 64.62 110 GLY A C 1
ATOM 810 O O . GLY A 1 110 ? -3.039 -22.677 -1.254 1.00 64.62 110 GLY A O 1
ATOM 811 N N . LEU A 1 111 ? -1.492 -22.157 0.292 1.00 62.25 111 LEU A N 1
ATOM 812 C CA . LEU A 1 111 ? -2.350 -22.447 1.448 1.00 62.25 111 LEU A CA 1
ATOM 813 C C . LEU A 1 111 ? -3.414 -21.362 1.642 1.00 62.25 111 LEU A C 1
ATOM 815 O O . LEU A 1 111 ? -4.560 -21.681 1.956 1.00 62.25 111 LEU A O 1
ATOM 819 N N . ALA A 1 112 ? -3.064 -20.100 1.373 1.00 60.06 112 ALA A N 1
ATOM 820 C CA . ALA A 1 112 ? -4.014 -18.991 1.370 1.00 60.06 112 ALA A CA 1
ATOM 821 C C . ALA A 1 112 ? -5.107 -19.205 0.310 1.00 60.06 112 ALA A C 1
ATOM 823 O O . ALA A 1 112 ? -6.294 -19.111 0.613 1.00 60.06 112 ALA A O 1
ATOM 824 N N . MET A 1 113 ? -4.724 -19.585 -0.916 1.00 57.69 113 MET A N 1
ATOM 825 C CA . MET A 1 113 ? -5.681 -19.890 -1.986 1.00 57.69 113 MET A CA 1
ATOM 826 C C . MET A 1 113 ? -6.569 -21.102 -1.678 1.00 57.69 113 MET A C 1
ATOM 828 O O . MET A 1 113 ? -7.752 -21.076 -2.010 1.00 57.69 113 MET A O 1
ATOM 832 N N . MET A 1 114 ? -6.038 -22.149 -1.036 1.00 57.25 114 MET A N 1
ATOM 833 C CA . MET A 1 114 ? -6.840 -23.301 -0.598 1.00 57.25 114 MET A CA 1
ATOM 834 C C . MET A 1 114 ? -7.837 -22.934 0.505 1.00 57.25 114 MET A C 1
ATOM 836 O O . MET A 1 114 ? -8.974 -23.397 0.468 1.00 57.25 114 MET A O 1
ATOM 840 N N . ALA A 1 115 ? -7.435 -22.096 1.463 1.00 59.72 115 ALA A N 1
ATOM 841 C CA . ALA A 1 115 ? -8.321 -21.617 2.520 1.00 59.72 115 ALA A CA 1
ATOM 842 C C . ALA A 1 115 ? -9.445 -20.733 1.956 1.00 59.72 115 ALA A C 1
ATOM 844 O O . ALA A 1 115 ? -10.603 -20.918 2.319 1.00 59.72 115 ALA A O 1
ATOM 845 N N . ILE A 1 116 ? -9.122 -19.845 1.007 1.00 57.25 116 ILE A N 1
ATOM 846 C CA . ILE A 1 116 ? -10.103 -18.998 0.312 1.00 57.25 116 ILE A CA 1
ATOM 847 C C . ILE A 1 116 ? -11.071 -19.855 -0.514 1.00 57.25 116 ILE A C 1
ATOM 849 O O . ILE A 1 116 ? -12.278 -19.685 -0.394 1.00 57.25 116 ILE A O 1
ATOM 853 N N . ARG A 1 117 ? -10.572 -20.833 -1.286 1.00 51.91 117 ARG A N 1
ATOM 854 C CA . ARG A 1 117 ? -11.408 -21.767 -2.071 1.00 51.91 117 ARG A CA 1
ATOM 855 C C . ARG A 1 117 ? -12.301 -22.684 -1.238 1.00 51.91 117 ARG A C 1
ATOM 857 O O . ARG A 1 117 ? -13.177 -23.320 -1.802 1.00 51.91 117 ARG A O 1
ATOM 864 N N . ARG A 1 118 ? -12.025 -22.838 0.057 1.00 49.16 118 ARG A N 1
ATOM 865 C CA . ARG A 1 118 ? -12.848 -23.648 0.965 1.00 49.16 118 ARG A CA 1
ATOM 866 C C . ARG A 1 118 ? -13.940 -22.823 1.654 1.00 49.16 118 ARG A C 1
ATOM 868 O O . ARG A 1 118 ? -14.841 -23.410 2.243 1.00 49.16 118 ARG A O 1
ATOM 875 N N . PHE A 1 119 ? -13.822 -21.496 1.616 1.00 45.66 119 PHE A N 1
ATOM 876 C CA . PHE A 1 119 ? -14.773 -20.550 2.204 1.00 45.66 119 PHE A CA 1
ATOM 877 C C . PHE A 1 119 ? -15.684 -19.873 1.166 1.00 45.66 119 PHE A C 1
ATOM 879 O O . PHE A 1 119 ? -16.762 -19.415 1.538 1.00 45.66 119 PHE A O 1
ATOM 886 N N . LEU A 1 120 ? -15.246 -19.807 -0.096 1.00 44.94 120 LEU A N 1
ATOM 887 C CA . LEU A 1 120 ? -16.071 -19.541 -1.284 1.00 44.94 120 LEU A CA 1
ATOM 888 C C . LEU A 1 120 ? -16.761 -20.824 -1.752 1.00 44.94 120 LEU A C 1
ATOM 890 O O . LEU A 1 120 ? -17.928 -20.718 -2.183 1.00 44.94 120 LEU A O 1
#

Mean predicted aligned error: 17.68 Å

Foldseek 3Di:
DVVVVVVVVVVVVVVVCCVVVLVVQLVVCCVPPRNVRSVVVSVVVVVVVVVVVVVVCVVVCPDDDDDPDDDDDDDDPDCVVVLVVCCVVPVPVSVVVVVVVVVVCVVPVVVVVVVVVVVD